Protein AF-A0A8J6DBZ1-F1 (afdb_monomer_lite)

Structure (mmCIF, N/CA/C/O backbone):
data_AF-A0A8J6DBZ1-F1
#
_entry.id   AF-A0A8J6DBZ1-F1
#
loop_
_atom_site.group_PDB
_atom_site.id
_atom_site.type_symbol
_atom_site.label_atom_id
_atom_site.label_alt_id
_atom_site.label_comp_id
_atom_site.label_asym_id
_atom_site.label_entity_id
_atom_site.label_seq_id
_atom_site.pdbx_PDB_ins_code
_atom_site.Cartn_x
_atom_site.Cartn_y
_atom_site.Cartn_z
_atom_site.occupancy
_atom_site.B_iso_or_equiv
_atom_site.auth_seq_id
_atom_site.auth_comp_id
_atom_site.auth_asym_id
_atom_site.auth_atom_id
_atom_site.pdbx_PDB_model_num
ATOM 1 N N . MET A 1 1 ? -11.481 28.673 -34.634 1.00 37.38 1 MET A N 1
ATOM 2 C CA . MET A 1 1 ? -10.712 29.584 -33.763 1.00 37.38 1 MET A CA 1
ATOM 3 C C . MET A 1 1 ? -10.151 28.733 -32.634 1.00 37.38 1 MET A C 1
ATOM 5 O O . MET A 1 1 ? -10.868 28.419 -31.696 1.00 37.38 1 MET A O 1
ATOM 9 N N . ILE A 1 2 ? -8.945 28.197 -32.827 1.00 38.22 2 ILE A N 1
ATOM 10 C CA . ILE A 1 2 ? -8.297 27.285 -31.877 1.00 38.22 2 ILE A CA 1
ATOM 11 C C . ILE A 1 2 ? -7.557 28.172 -30.878 1.00 38.22 2 ILE A C 1
ATOM 13 O O . ILE A 1 2 ? -6.656 28.910 -31.267 1.00 38.22 2 ILE A O 1
ATOM 17 N N . LEU A 1 3 ? -7.990 28.164 -29.618 1.00 40.56 3 LEU A N 1
ATOM 18 C CA . LEU A 1 3 ? -7.273 28.830 -28.535 1.00 40.56 3 LEU A CA 1
ATOM 19 C C . LEU A 1 3 ? -5.996 28.031 -28.264 1.00 40.56 3 LEU A C 1
ATOM 21 O O . LEU A 1 3 ? -6.050 26.958 -27.661 1.00 40.56 3 LEU A O 1
ATOM 25 N N . GLU A 1 4 ? -4.851 28.530 -28.730 1.00 39.47 4 GLU A N 1
ATOM 26 C CA . GLU A 1 4 ? -3.564 28.002 -28.291 1.00 39.47 4 GLU A CA 1
ATOM 27 C C . GLU A 1 4 ? -3.434 28.206 -26.779 1.00 39.47 4 GLU A C 1
ATOM 29 O O . GLU A 1 4 ? -3.499 29.328 -26.269 1.00 39.47 4 GLU A O 1
ATOM 34 N N . ARG A 1 5 ? -3.282 27.102 -26.040 1.00 44.50 5 ARG A N 1
ATOM 35 C CA . ARG A 1 5 ? -2.988 27.155 -24.607 1.00 44.50 5 ARG A CA 1
ATOM 36 C C . ARG A 1 5 ? -1.586 27.751 -24.405 1.00 44.50 5 ARG A C 1
ATOM 38 O O . ARG A 1 5 ? -0.662 27.353 -25.117 1.00 44.50 5 ARG A O 1
ATOM 45 N N . PRO A 1 6 ? -1.381 28.648 -23.423 1.00 42.53 6 PRO A N 1
ATOM 46 C CA . PRO A 1 6 ? -0.072 29.240 -23.189 1.00 42.53 6 PRO A CA 1
ATOM 47 C C . PRO A 1 6 ? 0.936 28.160 -22.785 1.00 42.53 6 PRO A C 1
ATOM 49 O O . PRO A 1 6 ? 0.680 27.365 -21.877 1.00 42.53 6 PRO A O 1
ATOM 52 N N . ARG A 1 7 ? 2.113 28.152 -23.423 1.00 48.47 7 ARG A N 1
ATOM 53 C CA . ARG A 1 7 ? 3.259 27.352 -22.973 1.00 48.47 7 ARG A CA 1
ATOM 54 C C . ARG A 1 7 ? 3.776 27.921 -21.655 1.00 48.47 7 ARG A C 1
ATOM 56 O O . ARG A 1 7 ? 4.586 28.845 -21.651 1.00 48.47 7 ARG A O 1
ATOM 63 N N . HIS A 1 8 ? 3.335 27.350 -20.539 1.00 45.09 8 HIS A N 1
ATOM 64 C CA . HIS A 1 8 ? 4.004 27.545 -19.259 1.00 45.09 8 HIS A CA 1
ATOM 65 C C . HIS A 1 8 ? 5.418 26.958 -19.354 1.00 45.09 8 HIS A C 1
ATOM 67 O O . HIS A 1 8 ? 5.606 25.745 -19.305 1.00 45.09 8 HIS A O 1
ATOM 73 N N . HIS A 1 9 ? 6.426 27.825 -19.482 1.00 44.34 9 HIS A N 1
ATOM 74 C CA . HIS A 1 9 ? 7.796 27.500 -19.088 1.00 44.34 9 HIS A CA 1
ATOM 75 C C . HIS A 1 9 ? 7.813 27.355 -17.562 1.00 44.34 9 HIS A C 1
ATOM 77 O O . HIS A 1 9 ? 8.148 28.286 -16.830 1.00 44.34 9 HIS A O 1
ATO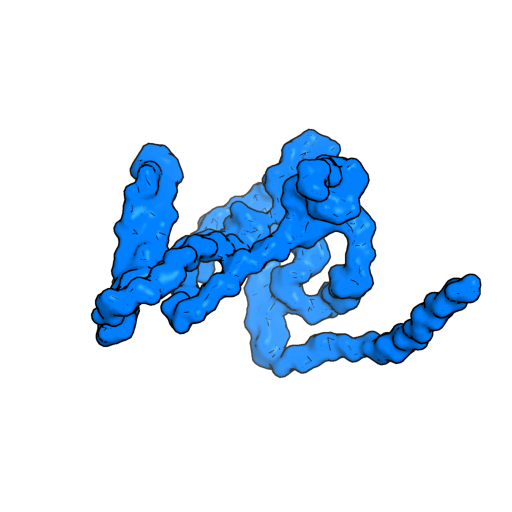M 83 N N . GLY A 1 10 ? 7.371 26.194 -17.074 1.00 47.16 10 GLY A N 1
ATOM 84 C CA . GLY A 1 10 ? 7.568 25.807 -15.687 1.00 47.16 10 GLY A CA 1
ATOM 85 C C . GLY A 1 10 ? 9.067 25.714 -15.443 1.00 47.16 10 GLY A C 1
ATOM 86 O O . GLY A 1 10 ? 9.745 24.884 -16.048 1.00 47.16 10 GLY A O 1
ATOM 87 N N . LYS A 1 11 ? 9.603 26.595 -14.594 1.00 43.06 11 LYS A N 1
ATOM 88 C CA . LYS A 1 11 ? 10.942 26.404 -14.037 1.00 43.06 11 LYS A CA 1
ATOM 89 C C . LYS A 1 11 ? 10.971 25.000 -13.435 1.00 43.06 11 LYS A C 1
ATOM 91 O O . LYS A 1 11 ? 10.046 24.624 -12.721 1.00 43.06 11 LYS A O 1
ATOM 96 N N . ASN A 1 12 ? 11.998 24.223 -13.767 1.00 47.22 12 ASN A N 1
ATOM 97 C CA . ASN A 1 12 ? 12.178 22.868 -13.256 1.00 47.22 12 ASN A CA 1
ATOM 98 C C . ASN A 1 12 ? 12.608 22.969 -11.781 1.00 47.22 12 ASN A C 1
ATOM 100 O O . ASN A 1 12 ? 13.790 22.879 -11.445 1.00 47.22 12 ASN A O 1
ATOM 104 N N . GLU A 1 13 ? 11.659 23.308 -10.911 1.00 55.81 13 GLU A N 1
ATOM 105 C CA . GLU A 1 13 ? 11.864 23.415 -9.474 1.00 55.81 13 GLU A CA 1
ATOM 106 C C . GLU A 1 13 ? 12.050 22.002 -8.926 1.00 55.81 13 GLU A C 1
ATOM 108 O O . GLU A 1 13 ? 11.108 21.229 -8.768 1.00 55.81 13 GLU A O 1
ATOM 113 N N . ARG A 1 14 ? 13.309 21.632 -8.675 1.00 57.22 14 ARG A N 1
ATOM 114 C CA . ARG A 1 14 ? 13.629 20.395 -7.960 1.00 57.22 14 ARG A CA 1
ATOM 115 C C . ARG A 1 14 ? 12.924 20.447 -6.607 1.00 57.22 14 ARG A C 1
ATOM 117 O O . ARG A 1 14 ? 13.164 21.379 -5.847 1.00 57.22 14 ARG A O 1
ATOM 124 N N . LEU A 1 15 ? 12.120 19.436 -6.283 1.00 59.53 15 LEU A N 1
ATOM 125 C CA . LEU A 1 15 ? 11.532 19.285 -4.950 1.00 59.53 15 LEU A CA 1
ATOM 126 C C . LEU A 1 15 ? 12.657 19.248 -3.902 1.00 59.53 15 LEU A C 1
ATOM 128 O O . LEU A 1 15 ? 13.404 18.271 -3.795 1.00 59.53 15 LEU A O 1
ATOM 132 N N . THR A 1 16 ? 12.834 20.336 -3.153 1.00 67.38 16 THR A N 1
ATOM 133 C CA . THR A 1 16 ? 13.898 20.457 -2.156 1.00 67.38 16 THR A CA 1
ATOM 134 C C . THR A 1 16 ? 13.374 20.098 -0.771 1.00 67.38 16 THR A C 1
ATOM 136 O O . THR A 1 16 ? 12.988 20.947 0.022 1.00 67.38 16 THR A O 1
ATOM 139 N N . PHE A 1 17 ? 13.415 18.811 -0.430 1.00 74.12 17 PHE A N 1
ATOM 140 C CA . PHE A 1 17 ? 13.129 18.387 0.943 1.00 74.12 17 PHE A CA 1
ATOM 141 C C . PHE A 1 17 ? 14.260 18.775 1.899 1.00 74.12 17 PHE A C 1
ATOM 143 O O . PHE A 1 17 ? 15.431 18.808 1.499 1.00 74.12 17 PHE A O 1
ATOM 150 N N . HIS A 1 18 ? 13.910 19.003 3.168 1.00 86.62 18 HIS A N 1
ATOM 151 C CA . HIS A 1 18 ? 14.873 19.136 4.261 1.00 86.62 18 HIS A CA 1
ATOM 152 C C . HIS A 1 18 ? 15.807 17.912 4.294 1.00 86.62 18 HIS A C 1
ATOM 154 O O . HIS A 1 18 ? 15.371 16.787 4.045 1.00 86.62 18 HIS A O 1
ATOM 160 N N . TRP A 1 19 ? 17.095 18.104 4.590 1.00 84.69 19 TRP A N 1
ATOM 161 C CA . TRP A 1 19 ? 18.111 17.047 4.464 1.00 84.69 19 TRP A CA 1
ATOM 162 C C . TRP A 1 19 ? 17.783 15.793 5.289 1.00 84.69 19 TRP A C 1
ATOM 164 O O . TRP A 1 19 ? 18.017 14.681 4.825 1.00 84.69 19 TRP A O 1
ATOM 174 N N . ALA A 1 20 ? 17.175 15.962 6.467 1.00 88.19 20 ALA A N 1
ATOM 175 C CA . ALA A 1 20 ? 16.762 14.842 7.310 1.00 88.19 20 ALA A CA 1
ATOM 176 C C . ALA A 1 20 ? 15.682 13.988 6.625 1.00 88.19 20 ALA A C 1
ATOM 178 O O . ALA A 1 20 ? 15.752 12.764 6.651 1.00 88.19 20 ALA A O 1
ATOM 179 N N . VAL A 1 21 ? 14.732 14.628 5.933 1.00 84.94 21 VAL A N 1
ATOM 180 C CA . VAL A 1 21 ? 13.716 13.927 5.135 1.00 84.94 21 VAL A CA 1
ATOM 181 C C . VAL A 1 21 ? 14.388 13.169 3.995 1.00 84.94 21 VAL A C 1
ATOM 183 O O . VAL A 1 21 ? 14.076 12.006 3.783 1.00 84.94 21 VAL A O 1
ATOM 186 N N . ARG A 1 22 ? 15.367 13.771 3.307 1.00 84.19 22 ARG A N 1
ATOM 187 C CA . ARG A 1 22 ? 16.116 13.079 2.241 1.00 84.19 22 ARG A CA 1
ATOM 188 C C . ARG A 1 22 ? 16.862 11.855 2.758 1.00 84.19 22 ARG A C 1
ATOM 190 O O . ARG A 1 22 ? 16.877 10.837 2.079 1.00 84.19 22 ARG A O 1
ATOM 197 N N . LEU A 1 23 ? 17.466 11.950 3.941 1.00 86.88 23 LEU A N 1
ATOM 198 C CA . LEU A 1 23 ? 18.167 10.830 4.559 1.00 86.88 23 LEU A CA 1
ATOM 199 C C . LEU A 1 23 ? 17.197 9.687 4.885 1.00 86.88 23 LEU A C 1
ATOM 201 O O . LEU A 1 23 ? 17.462 8.547 4.514 1.00 86.88 23 LEU A O 1
ATOM 205 N N . VAL A 1 24 ? 16.059 9.998 5.515 1.00 87.31 24 VAL A N 1
ATOM 206 C CA . VAL A 1 24 ? 15.018 9.008 5.841 1.00 87.31 24 VAL A CA 1
ATOM 207 C C . VAL A 1 24 ? 14.466 8.360 4.574 1.00 87.31 24 VAL A C 1
ATOM 209 O O . VAL A 1 24 ? 14.419 7.137 4.484 1.00 87.31 24 VAL A O 1
ATOM 212 N N . VAL A 1 25 ? 14.097 9.163 3.576 1.00 85.12 25 VAL A N 1
ATOM 213 C CA . VAL A 1 25 ? 13.571 8.673 2.297 1.00 85.12 25 VAL A CA 1
ATOM 214 C C . VAL A 1 25 ? 14.609 7.802 1.589 1.00 85.12 25 VAL A C 1
ATOM 216 O O . VAL A 1 25 ? 14.266 6.707 1.173 1.00 85.12 25 VAL A O 1
ATOM 219 N N . SER A 1 26 ? 15.877 8.220 1.527 1.00 84.94 26 SER A N 1
ATOM 220 C CA . SER A 1 26 ? 16.964 7.427 0.933 1.00 84.94 26 SER A CA 1
ATOM 221 C C . SER A 1 26 ? 17.139 6.075 1.629 1.00 84.94 26 SER A C 1
ATOM 223 O O . SER A 1 26 ? 17.252 5.044 0.968 1.00 84.94 26 SER A O 1
ATOM 225 N N . MET A 1 27 ? 17.093 6.056 2.965 1.00 87.75 27 MET A N 1
ATOM 226 C CA . MET A 1 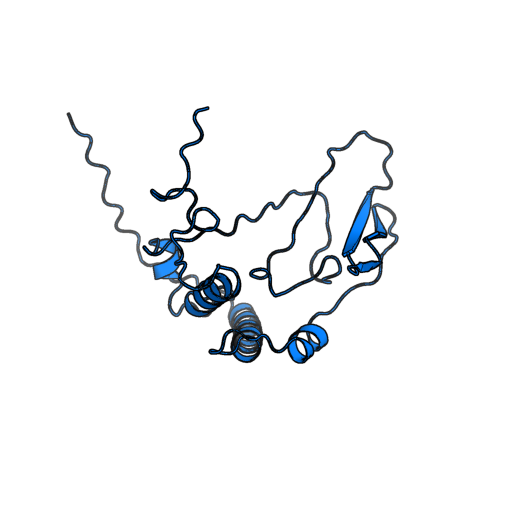27 ? 17.174 4.818 3.740 1.00 87.75 27 MET A CA 1
ATOM 227 C C . MET A 1 27 ? 15.996 3.885 3.437 1.00 87.75 27 MET A C 1
ATOM 229 O O . MET A 1 27 ? 16.201 2.693 3.217 1.00 87.75 27 MET A O 1
ATOM 233 N N . VAL A 1 28 ? 14.771 4.414 3.387 1.00 86.56 28 VAL A N 1
ATOM 234 C CA . VAL A 1 28 ? 13.575 3.606 3.105 1.00 86.56 28 VAL A CA 1
ATOM 235 C C . VAL A 1 28 ? 13.572 3.127 1.644 1.00 86.56 28 VAL A C 1
ATOM 237 O O . VAL A 1 28 ? 13.253 1.969 1.389 1.00 86.56 28 VAL A O 1
ATOM 240 N N . SER A 1 29 ? 13.998 3.959 0.688 1.00 85.69 29 SER A N 1
ATOM 241 C CA . SER A 1 29 ? 14.162 3.556 -0.715 1.00 85.69 29 SER A CA 1
ATOM 242 C C . SER A 1 29 ? 15.173 2.423 -0.848 1.00 85.69 29 SER A C 1
ATOM 244 O O . SER A 1 29 ? 14.870 1.408 -1.465 1.00 85.69 29 SER A O 1
ATOM 246 N N . ALA A 1 30 ? 16.333 2.531 -0.192 1.00 86.38 30 ALA A N 1
ATOM 247 C CA . ALA A 1 30 ? 17.332 1.469 -0.194 1.00 86.38 30 ALA A CA 1
ATOM 248 C C . ALA A 1 30 ? 16.773 0.159 0.385 1.00 86.38 30 ALA A C 1
ATOM 250 O O . ALA A 1 30 ? 17.052 -0.914 -0.147 1.00 86.38 30 ALA A O 1
ATOM 251 N N . VAL A 1 31 ? 15.957 0.224 1.442 1.00 88.50 31 VAL A N 1
ATOM 252 C CA . VAL A 1 31 ? 15.259 -0.954 1.977 1.00 88.50 31 VAL A CA 1
ATOM 253 C C . VAL A 1 31 ? 14.356 -1.589 0.919 1.00 88.50 31 VAL A C 1
ATOM 255 O O . VAL A 1 31 ? 14.439 -2.802 0.716 1.00 88.50 31 VAL A O 1
ATOM 258 N N . PHE A 1 32 ? 13.515 -0.804 0.239 1.00 87.38 32 PHE A N 1
ATOM 259 C CA . PHE A 1 32 ? 12.609 -1.335 -0.780 1.00 87.38 32 PHE A CA 1
ATOM 260 C C . PHE A 1 32 ? 13.351 -1.888 -1.994 1.00 87.38 32 PHE A C 1
ATOM 262 O O . PHE A 1 32 ? 13.042 -2.998 -2.419 1.00 87.38 32 PHE A O 1
ATOM 269 N N . ASP A 1 33 ? 14.378 -1.199 -2.483 1.00 84.31 33 ASP A N 1
ATOM 270 C CA . ASP A 1 33 ? 15.191 -1.656 -3.612 1.00 84.31 33 ASP A CA 1
ATOM 271 C C . ASP A 1 33 ? 15.932 -2.966 -3.289 1.00 84.31 33 ASP A C 1
ATOM 273 O O . ASP A 1 33 ? 16.050 -3.845 -4.137 1.00 84.31 33 ASP A O 1
ATOM 277 N N . ASN A 1 34 ? 16.390 -3.154 -2.046 1.00 86.88 34 ASN A N 1
ATOM 278 C CA . ASN A 1 34 ? 17.011 -4.416 -1.619 1.00 86.88 34 ASN A CA 1
ATOM 279 C C . ASN A 1 34 ? 15.985 -5.527 -1.345 1.00 86.88 34 ASN A C 1
ATOM 281 O O . ASN A 1 34 ? 16.305 -6.719 -1.433 1.00 86.88 34 ASN A O 1
ATOM 285 N N . ALA A 1 35 ? 14.753 -5.165 -0.987 1.00 91.06 35 ALA A N 1
ATOM 286 C CA . ALA A 1 35 ? 13.674 -6.123 -0.807 1.00 91.06 35 ALA A CA 1
ATOM 287 C C . ALA A 1 35 ? 13.106 -6.615 -2.146 1.00 91.06 35 ALA A C 1
ATOM 289 O O . ALA A 1 35 ? 12.807 -7.806 -2.256 1.00 91.06 35 ALA A O 1
ATOM 290 N N . CYS A 1 36 ? 12.981 -5.735 -3.142 1.00 91.12 36 CYS A N 1
ATOM 291 C CA . CYS A 1 36 ? 12.515 -6.024 -4.497 1.00 91.12 36 CYS A CA 1
ATOM 292 C C . CYS A 1 36 ? 13.651 -6.530 -5.381 1.00 91.12 36 CYS A C 1
ATOM 294 O O . CYS A 1 36 ? 14.509 -5.776 -5.827 1.00 91.12 36 CYS A O 1
ATOM 296 N N . ARG A 1 37 ? 13.657 -7.823 -5.694 1.00 89.31 37 ARG A N 1
ATOM 297 C CA . ARG A 1 37 ? 14.701 -8.408 -6.540 1.00 89.31 37 ARG A CA 1
ATOM 298 C C . ARG A 1 37 ? 14.321 -8.318 -8.010 1.00 89.31 37 ARG A C 1
ATOM 300 O O . ARG A 1 37 ? 13.164 -8.515 -8.366 1.00 89.31 37 ARG A O 1
ATOM 307 N N . LEU A 1 38 ? 15.312 -8.151 -8.885 1.00 86.94 38 LEU A N 1
ATOM 308 C CA . LEU A 1 38 ? 15.111 -8.084 -10.343 1.00 86.94 38 LEU A CA 1
ATOM 309 C C . LEU A 1 38 ? 14.378 -9.302 -10.934 1.00 86.94 38 LEU A C 1
ATOM 311 O O . LEU A 1 38 ? 13.742 -9.188 -11.972 1.00 86.94 38 LEU A O 1
ATOM 315 N N . ASN A 1 39 ? 14.422 -10.454 -10.263 1.00 88.06 39 ASN A N 1
ATOM 316 C CA . ASN A 1 39 ? 13.691 -11.658 -10.666 1.00 88.06 39 ASN A CA 1
ATOM 317 C C . ASN A 1 39 ? 12.200 -11.663 -10.257 1.00 88.06 39 ASN A C 1
ATOM 319 O O . ASN A 1 39 ? 11.570 -12.716 -10.293 1.00 88.06 39 ASN A O 1
ATOM 323 N N . GLY A 1 40 ? 11.657 -10.531 -9.798 1.00 86.06 40 GLY A N 1
ATOM 324 C CA . GLY A 1 40 ? 10.254 -10.379 -9.397 1.00 86.06 40 GLY A CA 1
ATOM 325 C C . GLY A 1 40 ? 9.919 -10.899 -7.994 1.00 86.06 40 GLY A C 1
ATOM 326 O O . GLY A 1 40 ? 8.763 -10.858 -7.584 1.00 86.06 40 GLY A O 1
ATOM 327 N N . THR A 1 41 ? 10.901 -11.374 -7.220 1.00 90.62 41 THR A N 1
ATOM 328 C CA . THR A 1 41 ? 10.663 -11.856 -5.846 1.00 90.62 41 THR A CA 1
ATOM 329 C C . THR A 1 41 ? 10.866 -10.759 -4.795 1.00 90.62 41 THR A C 1
ATOM 331 O O . THR A 1 41 ? 11.717 -9.884 -4.954 1.00 90.62 41 THR A O 1
ATOM 334 N N . VAL A 1 42 ? 10.114 -10.831 -3.687 1.00 92.38 42 VAL A N 1
ATOM 335 C CA . VAL A 1 42 ? 10.234 -9.911 -2.537 1.00 92.38 42 VAL A CA 1
ATOM 336 C C . VAL A 1 42 ? 10.876 -10.620 -1.351 1.00 92.38 42 VAL A C 1
ATOM 338 O O . VAL A 1 42 ? 10.417 -11.687 -0.935 1.00 92.38 42 VAL A O 1
ATOM 341 N N . ASN A 1 43 ? 11.879 -10.003 -0.728 1.00 93.50 43 ASN A N 1
ATOM 342 C CA . ASN A 1 43 ? 12.420 -10.454 0.551 1.00 93.50 43 ASN A CA 1
ATOM 343 C C . ASN A 1 43 ? 11.451 -10.134 1.706 1.00 93.50 43 ASN A C 1
ATOM 345 O O . ASN A 1 43 ? 11.624 -9.171 2.452 1.00 93.50 43 ASN A O 1
ATOM 349 N N . ARG A 1 44 ? 10.423 -10.974 1.866 1.00 90.69 44 ARG A N 1
ATOM 350 C CA . ARG A 1 44 ? 9.365 -10.800 2.875 1.00 90.69 44 ARG A CA 1
ATOM 351 C C . ARG A 1 44 ? 9.888 -10.766 4.310 1.00 90.69 44 ARG A C 1
ATOM 353 O O . ARG A 1 44 ? 9.297 -10.084 5.135 1.00 90.69 44 ARG A O 1
ATOM 360 N N . ARG A 1 45 ? 10.998 -11.450 4.608 1.00 91.25 45 ARG A N 1
ATOM 361 C CA . ARG A 1 45 ? 11.602 -11.450 5.952 1.00 91.25 45 ARG A CA 1
ATOM 362 C C . ARG A 1 45 ? 12.187 -10.089 6.312 1.00 91.25 45 ARG A C 1
ATOM 364 O O . ARG A 1 45 ? 11.959 -9.615 7.417 1.00 91.25 45 ARG A O 1
ATOM 371 N N . LEU A 1 46 ? 12.900 -9.462 5.374 1.00 90.38 46 LEU A N 1
ATOM 372 C CA . LEU A 1 46 ? 13.435 -8.111 5.560 1.00 90.38 46 LEU A CA 1
ATOM 373 C C . LEU A 1 46 ? 12.303 -7.101 5.771 1.00 90.38 46 LEU A C 1
ATOM 375 O O . LEU A 1 46 ? 12.357 -6.308 6.703 1.00 90.38 46 LEU A O 1
ATOM 379 N N . ILE A 1 47 ? 11.262 -7.171 4.938 1.00 89.38 47 ILE A N 1
ATOM 380 C CA . ILE A 1 47 ? 10.101 -6.284 5.058 1.00 89.38 47 ILE A CA 1
ATOM 381 C C . ILE A 1 47 ? 9.378 -6.495 6.381 1.00 89.38 47 ILE A C 1
ATOM 383 O O . ILE A 1 47 ? 9.131 -5.527 7.080 1.00 89.38 47 ILE A O 1
ATOM 387 N N . HIS A 1 48 ? 9.096 -7.740 6.762 1.00 86.25 48 HIS A N 1
ATOM 388 C CA . HIS A 1 48 ? 8.441 -8.041 8.033 1.00 86.25 48 HIS A CA 1
ATOM 389 C C . HIS A 1 48 ? 9.264 -7.570 9.240 1.00 86.25 48 HIS A C 1
ATOM 391 O O . HIS A 1 48 ? 8.702 -7.149 10.240 1.00 86.25 48 HIS A O 1
ATOM 397 N N . PHE A 1 49 ? 10.596 -7.637 9.170 1.00 87.88 49 PHE A N 1
ATOM 398 C CA . PHE A 1 49 ? 11.461 -7.129 10.236 1.00 87.88 49 PHE A CA 1
ATOM 399 C C . PHE A 1 49 ? 11.364 -5.602 10.403 1.00 87.88 49 PHE A C 1
ATOM 401 O O . PHE A 1 49 ? 11.492 -5.101 11.516 1.00 87.88 49 PHE A O 1
ATOM 408 N N . LEU A 1 50 ? 11.139 -4.869 9.309 1.00 86.56 50 LEU A N 1
ATOM 409 C CA . LEU A 1 50 ? 11.063 -3.404 9.298 1.00 86.56 50 LEU A CA 1
ATOM 410 C C . LEU A 1 50 ? 9.625 -2.868 9.385 1.00 86.56 50 LEU A C 1
ATOM 412 O O . LEU A 1 50 ? 9.428 -1.686 9.667 1.00 86.56 50 LEU A O 1
ATOM 416 N N . ASP A 1 51 ? 8.628 -3.722 9.157 1.00 83.00 51 ASP A N 1
ATOM 417 C CA . ASP A 1 51 ? 7.212 -3.406 9.307 1.00 83.00 51 ASP A CA 1
ATOM 418 C C . ASP A 1 51 ? 6.850 -3.366 10.794 1.00 83.00 51 ASP A C 1
ATOM 420 O O . ASP A 1 51 ? 6.476 -4.366 11.408 1.00 83.00 51 ASP A O 1
ATOM 424 N N . TYR A 1 52 ? 7.000 -2.188 11.397 1.00 84.38 52 TYR A N 1
ATOM 425 C CA . TYR A 1 52 ? 6.546 -1.965 12.760 1.00 84.38 52 TYR A CA 1
ATOM 426 C C . TYR A 1 52 ? 5.014 -1.894 12.778 1.00 84.38 52 TYR A C 1
ATOM 428 O O . TYR A 1 52 ? 4.415 -0.900 12.353 1.00 84.38 52 TYR A O 1
ATOM 436 N N . GLN A 1 53 ? 4.387 -2.964 13.264 1.00 87.75 53 GLN A N 1
ATOM 437 C CA . GLN A 1 53 ? 2.941 -3.064 13.434 1.00 87.75 53 GLN A CA 1
ATOM 438 C C . GLN A 1 53 ? 2.537 -2.716 14.867 1.00 87.75 53 GLN A C 1
ATOM 440 O O . GLN A 1 53 ? 3.188 -3.130 15.827 1.00 87.75 53 GLN A O 1
ATOM 445 N N . THR A 1 54 ? 1.443 -1.974 15.029 1.00 89.31 54 THR A N 1
ATOM 446 C CA . THR A 1 54 ? 0.869 -1.688 16.350 1.00 89.31 54 THR A CA 1
ATOM 447 C C . THR A 1 54 ? -0.205 -2.705 16.717 1.00 89.31 54 THR A C 1
ATOM 449 O O . THR A 1 54 ? -0.950 -3.159 15.841 1.00 89.31 54 THR A O 1
ATOM 452 N N . PRO A 1 55 ? -0.357 -3.048 18.007 1.00 91.12 55 PRO A N 1
ATOM 453 C CA . PRO A 1 55 ? -1.559 -3.728 18.470 1.00 91.12 55 PRO A CA 1
ATOM 454 C C . PRO A 1 55 ? -2.781 -2.797 18.353 1.00 91.12 55 PRO A C 1
ATOM 456 O O . PRO A 1 55 ? -2.619 -1.577 18.222 1.00 91.12 55 PRO A O 1
ATOM 459 N N . PRO A 1 56 ? -4.008 -3.338 18.423 1.00 89.62 56 PRO A N 1
ATOM 460 C CA . PRO A 1 56 ? -5.202 -2.520 18.576 1.00 89.62 56 PRO A CA 1
ATOM 461 C C . PRO A 1 56 ? -5.109 -1.624 19.821 1.00 89.62 56 PRO A C 1
ATOM 463 O O . PRO A 1 56 ? -4.541 -2.013 20.842 1.00 89.62 56 PRO A O 1
ATOM 466 N N . ILE A 1 57 ? -5.653 -0.414 19.730 1.00 88.44 57 ILE A N 1
ATOM 467 C CA . ILE A 1 57 ? -5.555 0.625 20.758 1.00 88.44 57 ILE A CA 1
ATOM 468 C C . ILE A 1 57 ? -6.944 1.027 21.238 1.00 88.44 57 ILE A C 1
ATOM 470 O O . ILE A 1 57 ? -7.887 1.084 20.457 1.00 88.44 57 ILE A O 1
ATOM 474 N N . SER A 1 58 ? -7.067 1.371 22.516 1.00 89.31 58 SER A N 1
ATOM 475 C CA . SER A 1 58 ? -8.280 1.985 23.054 1.00 89.31 58 SER A CA 1
ATOM 476 C C . SER A 1 58 ? -7.923 3.336 23.647 1.00 89.31 58 SER A C 1
ATOM 478 O O . SER A 1 58 ? -7.196 3.415 24.635 1.00 89.31 58 SER A O 1
ATOM 480 N N . THR A 1 59 ? -8.415 4.402 23.024 1.00 87.44 59 THR A N 1
ATOM 481 C CA . THR A 1 59 ? -8.257 5.785 23.493 1.00 87.44 59 THR A CA 1
ATOM 482 C C . THR A 1 59 ? -9.611 6.347 23.931 1.00 87.44 59 THR A C 1
ATOM 484 O O . THR A 1 59 ? -10.628 5.664 23.843 1.00 87.44 59 THR A O 1
ATOM 487 N N . THR A 1 60 ? -9.653 7.593 24.406 1.00 85.50 60 THR A N 1
ATOM 488 C CA . THR A 1 60 ? -10.918 8.249 24.779 1.00 85.50 60 THR A CA 1
ATOM 489 C C . THR A 1 60 ? -11.818 8.537 23.576 1.00 85.50 60 THR A C 1
ATOM 491 O O . THR A 1 60 ? -13.037 8.587 23.731 1.00 85.50 60 THR A O 1
ATOM 494 N N . SER A 1 61 ? -11.247 8.717 22.381 1.00 87.44 61 SER A N 1
ATOM 495 C CA . SER A 1 61 ? -11.974 9.118 21.172 1.00 87.44 61 SER A CA 1
ATOM 496 C C . SER A 1 61 ? -12.185 7.990 20.166 1.00 87.44 61 SER A C 1
ATOM 498 O O . SER A 1 61 ? -13.188 8.009 19.456 1.00 87.44 61 SER A O 1
ATOM 500 N N . VAL A 1 62 ? -11.249 7.043 20.078 1.00 87.69 62 VAL A N 1
ATOM 501 C CA . VAL A 1 62 ? -11.266 5.941 19.108 1.00 87.69 62 VAL A CA 1
ATOM 502 C C . VAL A 1 62 ? -10.769 4.654 19.760 1.00 87.69 62 VAL A C 1
ATOM 504 O O . VAL A 1 62 ? -9.722 4.635 20.417 1.00 87.69 62 VAL A O 1
ATOM 507 N N . THR A 1 63 ? -11.483 3.564 19.507 1.00 90.19 63 THR A N 1
ATOM 508 C CA . THR A 1 63 ? -11.055 2.194 19.799 1.00 90.19 63 THR A CA 1
ATOM 509 C C . THR A 1 63 ? -10.799 1.466 18.488 1.00 90.19 63 THR A C 1
ATOM 511 O O . THR A 1 63 ? -11.627 1.525 17.582 1.00 90.19 63 THR A O 1
ATOM 514 N N . SER A 1 64 ? -9.674 0.766 18.371 1.00 91.00 64 SER A N 1
ATOM 515 C CA . SER A 1 64 ? -9.406 -0.131 17.254 1.00 91.00 64 SER A CA 1
ATOM 516 C C . SER A 1 64 ? -9.469 -1.594 17.672 1.00 91.00 64 SER A C 1
ATOM 518 O O . SER A 1 64 ? -9.169 -1.946 18.812 1.00 91.00 64 SER A O 1
ATOM 520 N N . THR A 1 65 ? -9.897 -2.449 16.746 1.00 92.38 65 THR A N 1
ATOM 521 C CA . THR A 1 65 ? -10.031 -3.899 16.936 1.00 92.38 65 THR A CA 1
ATOM 522 C C . THR A 1 65 ? -9.696 -4.633 15.643 1.00 92.38 65 THR A C 1
ATOM 524 O O . THR A 1 65 ? -10.018 -4.151 14.557 1.00 92.38 65 THR A O 1
ATOM 527 N N . ASP A 1 66 ? -9.060 -5.799 15.753 1.00 93.81 66 ASP A N 1
ATOM 528 C CA . ASP A 1 66 ? -8.753 -6.650 14.601 1.00 93.81 66 ASP A CA 1
ATOM 529 C C . ASP A 1 66 ? -9.853 -7.703 14.430 1.00 93.81 66 ASP A C 1
ATOM 531 O O . ASP A 1 66 ? -10.170 -8.448 15.357 1.00 93.81 66 ASP A O 1
ATOM 535 N N . ILE A 1 67 ? -10.451 -7.752 13.240 1.00 93.75 67 ILE A N 1
ATOM 536 C CA . ILE A 1 67 ? -11.570 -8.637 12.907 1.00 93.75 67 ILE A CA 1
ATOM 537 C C . ILE A 1 67 ? -11.143 -9.556 11.765 1.00 93.75 67 ILE A C 1
ATOM 539 O O . ILE A 1 67 ? -10.769 -9.094 10.685 1.00 93.75 67 ILE A O 1
ATOM 543 N N . SER A 1 68 ? -11.223 -10.871 11.984 1.00 95.69 68 SER A N 1
ATOM 544 C CA . SER A 1 68 ? -10.976 -11.854 10.926 1.00 95.69 68 SER A CA 1
ATOM 545 C C . SER A 1 68 ? -12.171 -11.925 9.978 1.00 95.69 68 SER A C 1
ATOM 547 O O . SER A 1 68 ? -13.292 -12.197 10.401 1.00 95.69 68 SER A O 1
ATOM 549 N N . ILE A 1 69 ? -11.920 -11.699 8.689 1.00 94.69 69 ILE A N 1
ATOM 550 C CA . ILE A 1 69 ? -12.915 -11.845 7.620 1.00 94.69 69 ILE A CA 1
ATOM 551 C C . ILE A 1 69 ? -12.872 -13.266 7.058 1.00 94.69 69 ILE A C 1
ATOM 553 O O . ILE A 1 69 ? -13.904 -13.854 6.748 1.00 94.69 69 ILE A O 1
ATOM 557 N N . ASN A 1 70 ? -11.669 -13.832 6.925 1.00 94.69 70 ASN A N 1
ATOM 558 C CA . ASN A 1 70 ? -11.484 -15.209 6.491 1.00 94.69 70 ASN A CA 1
ATOM 559 C C . ASN A 1 70 ? -10.212 -15.816 7.099 1.00 94.69 70 ASN A C 1
ATOM 561 O O . ASN A 1 70 ? -9.101 -15.591 6.610 1.00 94.69 70 ASN A O 1
ATOM 565 N N . ALA A 1 71 ? -10.390 -16.656 8.119 1.00 93.31 71 ALA A N 1
ATOM 566 C CA . ALA A 1 71 ? -9.29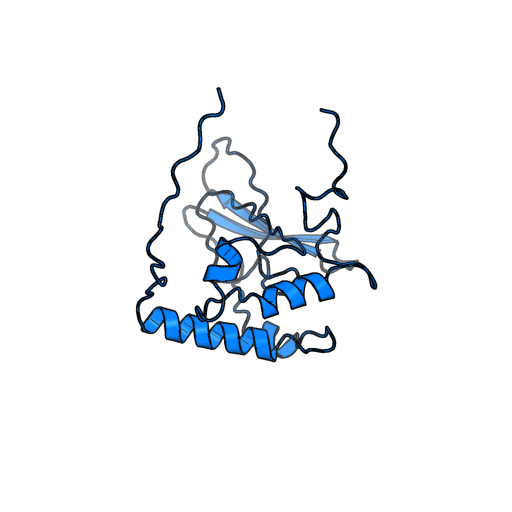5 -17.321 8.820 1.00 93.31 71 ALA A CA 1
ATOM 567 C C . ALA A 1 71 ? -8.469 -18.259 7.919 1.00 93.31 71 ALA A C 1
ATOM 569 O O . ALA A 1 71 ? -7.252 -18.324 8.061 1.00 93.31 71 ALA A O 1
ATOM 570 N N . THR A 1 72 ? -9.090 -18.933 6.939 1.00 96.75 72 THR A N 1
ATOM 571 C CA . THR A 1 72 ? -8.383 -19.874 6.039 1.00 96.75 72 THR A CA 1
ATOM 572 C C . THR A 1 72 ? -7.361 -19.185 5.137 1.00 96.75 72 THR A C 1
ATOM 574 O O . THR A 1 72 ? -6.389 -19.804 4.711 1.00 96.75 72 THR A O 1
ATOM 577 N N . ARG A 1 73 ? -7.569 -17.894 4.857 1.00 91.75 73 ARG A N 1
ATOM 578 C CA . ARG A 1 73 ? -6.676 -17.060 4.041 1.00 91.75 73 ARG A CA 1
ATOM 579 C C . ARG A 1 73 ? -5.880 -16.059 4.873 1.00 91.75 73 ARG A C 1
ATOM 581 O O . ARG A 1 73 ? -5.214 -15.208 4.295 1.00 91.75 73 ARG A O 1
ATOM 588 N N . ASN A 1 74 ? -5.972 -16.142 6.202 1.00 92.19 74 ASN A N 1
ATOM 589 C CA . ASN A 1 74 ? -5.439 -15.144 7.124 1.00 92.19 74 ASN A CA 1
ATOM 590 C C . ASN A 1 74 ? -5.829 -13.702 6.722 1.00 92.19 74 ASN A C 1
ATOM 592 O O . ASN A 1 74 ? -5.009 -12.788 6.755 1.00 92.19 74 ASN A O 1
ATOM 596 N N . LEU A 1 75 ? -7.079 -13.516 6.279 1.00 91.56 75 LEU A N 1
ATOM 597 C CA . LEU A 1 75 ? -7.614 -12.222 5.862 1.00 91.56 75 LEU A CA 1
ATOM 598 C C . LEU A 1 75 ? -8.339 -11.573 7.037 1.00 91.56 75 LEU A C 1
ATOM 600 O O . LEU A 1 75 ? -9.296 -12.134 7.581 1.00 91.56 75 LEU A O 1
ATOM 604 N N . TRP A 1 76 ? -7.908 -10.374 7.396 1.00 93.69 76 TRP A N 1
ATOM 605 C CA . TRP A 1 76 ? -8.437 -9.610 8.516 1.00 93.69 76 TRP A CA 1
ATOM 606 C C . TRP A 1 76 ? -8.428 -8.116 8.196 1.00 93.69 76 TRP A C 1
ATOM 608 O O . TRP A 1 76 ? -7.749 -7.665 7.272 1.00 93.69 76 TRP A O 1
ATOM 618 N N . ILE A 1 77 ? -9.212 -7.361 8.957 1.00 92.94 77 ILE A N 1
ATOM 619 C CA . ILE A 1 77 ? -9.283 -5.901 8.897 1.00 92.94 77 ILE A CA 1
ATOM 620 C C . ILE A 1 77 ? -9.052 -5.323 10.289 1.00 92.94 77 ILE A C 1
ATOM 622 O O . ILE A 1 77 ? -9.380 -5.966 11.286 1.00 92.94 77 ILE A O 1
ATOM 626 N N . ARG A 1 78 ? -8.551 -4.088 10.353 1.00 92.19 78 ARG A N 1
ATOM 627 C CA . ARG A 1 78 ? -8.571 -3.290 11.578 1.00 92.19 78 ARG A CA 1
ATOM 628 C C . ARG A 1 78 ? -9.734 -2.308 11.523 1.00 92.19 78 ARG A C 1
ATOM 630 O O . ARG A 1 78 ? -9.738 -1.396 10.699 1.00 92.19 78 ARG A O 1
ATOM 637 N N . LEU A 1 79 ? -10.720 -2.506 12.389 1.00 90.56 79 LEU A N 1
ATOM 638 C CA . LEU A 1 79 ? -11.856 -1.607 12.553 1.00 90.56 79 LEU A CA 1
ATOM 639 C C . LEU A 1 79 ? -11.494 -0.525 13.566 1.00 90.56 79 LEU A C 1
ATOM 641 O O . LEU A 1 79 ? -11.076 -0.851 14.673 1.00 90.56 79 LEU A O 1
ATOM 645 N N . TYR A 1 80 ? -11.691 0.739 13.203 1.00 89.19 80 TYR A N 1
ATOM 646 C CA . TYR A 1 80 ? -11.582 1.878 14.110 1.00 89.19 80 TYR A CA 1
ATOM 647 C C . TYR A 1 80 ? -12.983 2.427 14.369 1.00 89.19 80 TYR A C 1
ATOM 649 O O . TYR A 1 80 ? -13.649 2.899 13.448 1.00 89.19 80 TYR A O 1
ATOM 657 N N . SER A 1 81 ? -13.412 2.363 15.622 1.00 88.12 81 SER A N 1
ATOM 658 C CA . SER A 1 81 ? -14.727 2.797 16.075 1.00 88.12 81 SER A CA 1
ATOM 659 C C . SER A 1 81 ? -14.573 4.061 16.919 1.00 88.12 81 SER A C 1
ATOM 661 O O . SER A 1 81 ? -13.868 4.025 17.932 1.00 88.12 81 SER A O 1
ATOM 663 N N . PRO A 1 82 ? -15.190 5.189 16.530 1.00 89.81 82 PRO A N 1
ATOM 664 C CA . PRO A 1 82 ? -15.201 6.379 17.365 1.00 89.81 82 PRO A CA 1
ATOM 665 C C . PRO A 1 82 ? -16.083 6.155 18.600 1.00 89.81 82 PRO A C 1
ATOM 667 O O . PRO A 1 82 ? -17.089 5.455 18.534 1.00 89.81 82 PRO A O 1
ATOM 670 N N . SER A 1 83 ? -15.756 6.809 19.712 1.00 86.88 83 SER A N 1
ATOM 671 C CA . SER A 1 83 ? -16.543 6.761 20.956 1.00 86.88 83 SER A CA 1
ATOM 672 C C . SER A 1 83 ? -17.884 7.514 20.869 1.00 86.88 83 SER A C 1
ATOM 674 O O . SER A 1 83 ? -18.642 7.542 21.835 1.00 86.88 83 SER A O 1
ATOM 676 N N . ASN A 1 84 ? -18.159 8.191 19.750 1.00 83.19 84 ASN A N 1
ATOM 677 C CA . ASN A 1 84 ? -19.354 9.006 19.536 1.00 83.19 84 ASN A CA 1
ATOM 678 C C . ASN A 1 84 ? -20.473 8.180 18.873 1.00 83.19 84 ASN A C 1
ATOM 680 O O . ASN A 1 84 ? -20.223 7.473 17.903 1.00 83.19 84 ASN A O 1
ATOM 684 N N . ASN A 1 85 ? -21.715 8.343 19.339 1.00 81.50 85 ASN A N 1
ATOM 685 C CA . ASN A 1 85 ? -22.907 7.639 18.844 1.00 81.50 85 ASN A CA 1
ATOM 686 C C . ASN A 1 85 ? -23.604 8.335 17.657 1.00 81.50 85 ASN A C 1
ATOM 688 O O . ASN A 1 85 ? -24.746 8.014 17.329 1.00 81.50 85 ASN A O 1
ATOM 692 N N . GLN A 1 86 ? -22.964 9.324 17.034 1.00 87.62 86 GLN A N 1
ATOM 693 C CA . GLN A 1 86 ? -23.485 9.964 15.825 1.00 87.62 86 GLN A CA 1
ATOM 694 C C . GLN A 1 86 ? -23.374 9.038 14.607 1.00 87.62 86 GLN A C 1
ATOM 696 O O . GLN A 1 86 ? -22.450 8.235 14.494 1.00 87.62 86 GLN A O 1
ATOM 701 N N . LEU A 1 87 ? -24.300 9.195 13.659 1.00 85.19 87 LEU A N 1
ATOM 702 C CA . LEU A 1 87 ? -24.205 8.544 12.356 1.00 85.19 87 LEU A CA 1
ATOM 703 C C . LEU A 1 87 ? -23.059 9.180 11.562 1.00 85.19 87 LEU A C 1
ATOM 705 O O . LEU A 1 87 ? -23.120 10.356 11.206 1.00 85.19 87 LEU A O 1
ATOM 709 N N . LEU A 1 88 ? -22.019 8.395 11.292 1.00 85.06 88 LEU A N 1
ATOM 710 C CA . LEU A 1 88 ? -20.842 8.802 10.530 1.00 85.06 88 LEU A CA 1
ATOM 711 C C . LEU A 1 88 ? -20.716 7.939 9.266 1.00 85.06 88 LEU A C 1
ATOM 713 O O . LEU A 1 88 ? -21.130 6.776 9.278 1.00 85.06 88 LEU A O 1
ATOM 717 N N . PRO A 1 89 ? -20.151 8.472 8.169 1.00 86.31 89 PRO A N 1
ATOM 718 C CA . PRO A 1 89 ? -19.871 7.669 6.987 1.00 86.31 89 PRO A CA 1
ATOM 719 C C . PRO A 1 89 ? -18.880 6.548 7.318 1.00 86.31 89 PRO A C 1
ATOM 721 O O . PRO A 1 89 ? -17.900 6.755 8.037 1.00 86.31 89 PRO A O 1
ATOM 724 N N . VAL A 1 90 ? -19.112 5.364 6.751 1.00 84.31 90 VAL A N 1
ATOM 725 C CA . VAL A 1 90 ? -18.161 4.253 6.837 1.00 84.31 90 VAL A CA 1
ATOM 726 C C . VAL A 1 90 ? -17.063 4.463 5.804 1.00 84.31 90 VAL A C 1
ATOM 728 O O . VAL A 1 90 ? -17.328 4.569 4.607 1.00 84.31 90 VAL A O 1
ATOM 731 N N . LEU A 1 91 ? -15.822 4.488 6.278 1.00 84.06 91 LEU A N 1
ATOM 732 C CA . LEU A 1 91 ? -14.636 4.561 5.440 1.00 84.06 91 LEU A CA 1
ATOM 733 C C . LEU A 1 91 ? -13.970 3.187 5.333 1.00 84.06 91 LEU A C 1
ATOM 735 O O . LEU A 1 91 ? -13.545 2.616 6.334 1.00 84.06 91 LEU A O 1
ATOM 739 N N . ILE A 1 92 ? -13.805 2.710 4.099 1.00 84.31 92 ILE A N 1
ATOM 740 C CA . ILE A 1 92 ? -12.958 1.564 3.764 1.00 84.31 92 ILE A CA 1
ATOM 741 C C . ILE A 1 92 ? -11.621 2.073 3.211 1.00 84.31 92 ILE A C 1
ATOM 743 O O . ILE A 1 92 ? -11.573 2.681 2.142 1.00 84.31 92 ILE A O 1
ATOM 747 N N . PHE A 1 93 ? -10.537 1.834 3.949 1.00 83.81 93 PHE A N 1
ATOM 748 C CA . PHE A 1 93 ? -9.182 2.227 3.563 1.00 83.81 93 PHE A CA 1
ATOM 749 C C . PHE A 1 93 ? -8.368 1.014 3.108 1.00 83.81 93 PHE A C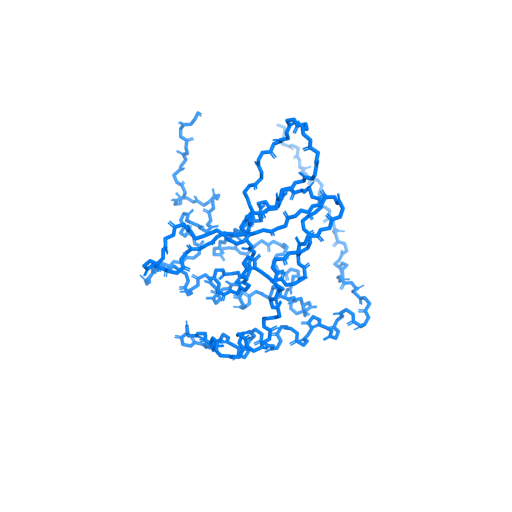 1
ATOM 751 O O . PHE A 1 93 ? -8.317 -0.003 3.800 1.00 83.81 93 PHE A O 1
ATOM 758 N N . PHE A 1 94 ? -7.685 1.158 1.974 1.00 84.19 94 PHE A N 1
ATOM 759 C CA . PHE A 1 94 ? -6.684 0.212 1.493 1.00 84.19 94 PHE A CA 1
ATOM 760 C C . PHE A 1 94 ? -5.322 0.900 1.550 1.00 84.19 94 PHE A C 1
ATOM 762 O O . PHE A 1 94 ? -5.147 1.975 0.975 1.00 84.19 94 PHE A O 1
ATOM 769 N N . HIS A 1 95 ? -4.363 0.305 2.261 1.00 85.50 95 HIS A N 1
ATOM 770 C CA . HIS A 1 95 ? -3.021 0.872 2.349 1.00 85.50 95 HIS A CA 1
ATOM 771 C C . HIS A 1 95 ? -2.307 0.829 0.990 1.00 85.50 95 HIS A C 1
ATOM 773 O O . HIS A 1 95 ? -2.593 -0.017 0.143 1.00 85.50 95 HIS A O 1
ATOM 779 N N . GLY A 1 96 ? -1.344 1.734 0.799 1.00 83.50 96 GLY A N 1
ATOM 780 C CA . GLY A 1 96 ? -0.465 1.735 -0.370 1.00 83.50 96 GLY A CA 1
ATOM 781 C C . GLY A 1 96 ? 0.582 0.615 -0.324 1.00 83.50 96 GLY A C 1
ATOM 782 O O . GLY A 1 96 ? 0.349 -0.464 0.209 1.00 83.50 96 GLY A O 1
ATOM 783 N N . GLY A 1 97 ? 1.778 0.877 -0.855 1.00 83.94 97 GLY A N 1
ATOM 784 C CA . GLY A 1 97 ? 2.883 -0.089 -0.814 1.00 83.94 97 GLY A CA 1
ATOM 785 C C . GLY A 1 97 ? 2.968 -1.006 -2.036 1.00 83.94 97 GLY A C 1
ATOM 786 O O . GLY A 1 97 ? 3.491 -2.113 -1.933 1.00 83.94 97 GLY A O 1
ATOM 787 N N . GLY A 1 98 ? 2.443 -0.578 -3.190 1.00 84.69 98 GLY A N 1
ATOM 788 C CA . GLY A 1 98 ? 2.641 -1.277 -4.469 1.00 84.69 98 GLY A CA 1
ATOM 789 C C . GLY A 1 98 ? 2.187 -2.739 -4.449 1.00 84.69 98 GLY A C 1
ATOM 790 O O . GLY A 1 98 ? 2.859 -3.597 -5.014 1.00 84.69 98 GLY A O 1
ATOM 791 N N . PHE A 1 99 ? 1.103 -3.030 -3.718 1.00 84.81 99 PHE A N 1
ATOM 792 C CA . PHE A 1 99 ? 0.537 -4.374 -3.513 1.00 84.81 99 PHE A CA 1
ATOM 793 C C . PHE A 1 99 ? 1.461 -5.380 -2.802 1.00 84.81 99 PHE A C 1
ATOM 795 O O . PHE A 1 99 ? 1.102 -6.544 -2.631 1.00 84.81 99 PHE A O 1
ATOM 802 N N . SER A 1 100 ? 2.643 -4.944 -2.364 1.00 85.06 100 SER A N 1
ATOM 803 C CA . SER A 1 100 ? 3.676 -5.805 -1.788 1.00 85.06 100 SER A CA 1
ATOM 804 C C . SER A 1 100 ? 4.134 -5.373 -0.400 1.00 85.06 100 SER A C 1
ATOM 806 O O . SER A 1 100 ? 4.769 -6.172 0.283 1.00 85.06 100 SER A O 1
ATOM 808 N N . PHE A 1 101 ? 3.816 -4.166 0.047 1.00 86.62 101 PHE A N 1
ATOM 809 C CA . PHE A 1 101 ? 4.293 -3.616 1.313 1.00 86.62 101 PHE A CA 1
ATOM 810 C C . PHE A 1 101 ? 3.147 -3.094 2.171 1.00 86.62 101 PHE A C 1
ATOM 812 O O . PHE A 1 101 ? 2.062 -2.824 1.660 1.00 86.62 101 PHE A O 1
ATOM 819 N N . LEU A 1 102 ? 3.459 -2.870 3.450 1.00 87.25 102 LEU A N 1
ATOM 820 C CA . LEU A 1 102 ? 2.549 -2.387 4.490 1.00 87.25 102 LEU A CA 1
ATOM 821 C C . LEU A 1 102 ? 1.468 -3.413 4.872 1.00 87.25 102 LEU A C 1
ATOM 823 O O . LEU A 1 102 ? 1.316 -4.464 4.247 1.00 87.25 102 LEU A O 1
ATOM 827 N N . SER A 1 103 ? 0.756 -3.113 5.955 1.00 86.50 103 SER A N 1
ATOM 828 C CA . SER A 1 103 ? -0.340 -3.918 6.491 1.00 86.50 103 SER A CA 1
ATOM 829 C C . SER A 1 103 ? -1.389 -3.013 7.153 1.00 86.50 103 SER A C 1
ATOM 831 O O . SER A 1 103 ? -1.091 -1.849 7.447 1.00 86.50 103 SER A O 1
ATOM 833 N N . PRO A 1 104 ? -2.604 -3.517 7.457 1.00 85.62 104 PRO A N 1
ATOM 834 C CA . PRO A 1 104 ? -3.613 -2.743 8.188 1.00 85.62 104 PRO A CA 1
ATOM 835 C C . PRO A 1 104 ? -3.172 -2.294 9.593 1.00 85.62 104 PRO A C 1
ATOM 837 O O . PRO A 1 104 ? -3.813 -1.426 10.180 1.00 85.62 104 PRO A O 1
ATOM 840 N N . ALA A 1 105 ? -2.093 -2.871 10.136 1.00 87.50 105 ALA A 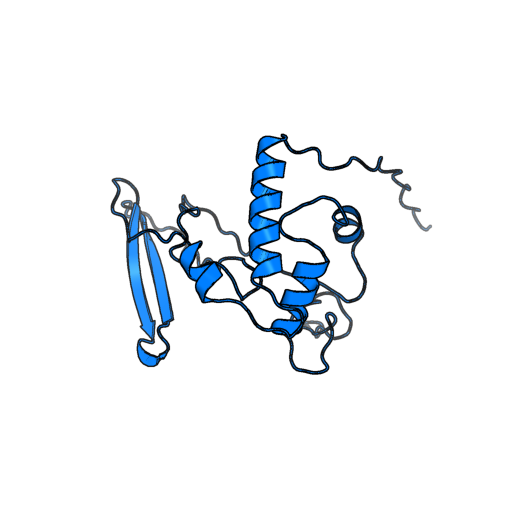N 1
ATOM 841 C CA . ALA A 1 105 ? -1.535 -2.529 11.442 1.00 87.50 105 ALA A CA 1
ATOM 842 C C . ALA A 1 105 ? -0.284 -1.635 11.376 1.00 87.50 105 ALA A C 1
ATOM 844 O O . ALA A 1 105 ? 0.332 -1.399 12.414 1.00 87.50 105 ALA A O 1
ATOM 845 N N . PHE A 1 106 ? 0.111 -1.141 10.198 1.00 85.94 106 PHE A N 1
ATOM 846 C CA . PHE A 1 106 ? 1.325 -0.338 10.051 1.00 85.94 106 PHE A CA 1
ATOM 847 C C . PHE A 1 106 ? 1.280 0.927 10.928 1.00 85.94 106 PHE A C 1
ATOM 849 O O . PHE A 1 106 ? 0.400 1.778 10.787 1.00 85.94 106 PHE A O 1
ATOM 856 N N . ALA A 1 107 ? 2.255 1.060 11.832 1.00 77.75 107 ALA A N 1
ATOM 857 C CA . ALA A 1 107 ? 2.225 1.998 12.958 1.00 77.75 107 ALA A CA 1
ATOM 858 C C . ALA A 1 107 ? 2.181 3.487 12.592 1.00 77.75 107 ALA A C 1
ATOM 860 O O . ALA A 1 107 ? 1.894 4.327 13.441 1.00 77.75 107 ALA A O 1
ATOM 861 N N . TRP A 1 108 ? 2.510 3.823 11.348 1.00 71.94 108 TRP A N 1
ATOM 862 C CA . TRP A 1 108 ? 2.609 5.206 10.888 1.00 71.94 108 TRP A CA 1
ATOM 863 C C . TRP A 1 108 ? 1.258 5.742 10.393 1.00 71.94 108 TRP A C 1
ATOM 865 O O . TRP A 1 108 ? 1.164 6.908 10.015 1.00 71.94 108 TRP A O 1
ATOM 875 N N . PHE A 1 109 ? 0.207 4.913 10.427 1.00 66.25 109 PHE A N 1
ATOM 876 C CA . PHE A 1 109 ? -1.167 5.320 10.161 1.00 66.25 109 PHE A CA 1
ATOM 877 C C . PHE A 1 109 ? -1.987 5.368 11.453 1.00 66.25 109 PHE A C 1
ATOM 879 O O . PHE A 1 109 ? -2.397 4.343 11.997 1.00 66.25 109 PHE A O 1
ATOM 886 N N . THR A 1 110 ? -2.309 6.584 11.893 1.00 61.75 110 THR A N 1
ATOM 887 C CA . THR A 1 110 ? -3.392 6.831 12.852 1.00 61.75 110 THR A CA 1
ATOM 888 C C . THR A 1 110 ? -4.570 7.412 12.083 1.00 61.75 110 THR A C 1
ATOM 890 O O . THR A 1 110 ? -4.467 8.500 11.517 1.00 61.75 110 THR A O 1
ATOM 893 N N . MET A 1 111 ? -5.691 6.690 12.032 1.00 62.06 111 MET A N 1
ATOM 894 C CA . MET A 1 111 ? -6.885 7.169 11.340 1.00 62.06 111 MET A CA 1
ATOM 895 C C . MET A 1 111 ? -7.629 8.171 12.230 1.00 62.06 111 MET A C 1
ATOM 897 O O . MET A 1 111 ? -8.230 7.802 13.233 1.00 62.06 111 MET A O 1
ATOM 901 N N . ILE A 1 112 ? -7.562 9.449 11.857 1.00 56.84 112 ILE A N 1
ATOM 902 C CA . ILE A 1 112 ? -8.257 10.571 12.516 1.00 56.84 112 ILE A CA 1
ATOM 903 C C . ILE A 1 112 ? -9.446 11.095 11.685 1.00 56.84 112 ILE A C 1
ATOM 905 O O . ILE A 1 112 ? -9.950 12.182 11.937 1.00 56.84 112 ILE A O 1
ATOM 909 N N . GLY A 1 113 ? -9.934 10.290 10.730 1.00 54.44 113 GLY A N 1
ATOM 910 C CA . GLY A 1 113 ? -11.162 10.562 9.972 1.00 54.44 113 GLY A CA 1
ATOM 911 C C . GLY A 1 113 ? -10.957 11.199 8.594 1.00 54.44 113 GLY A C 1
ATOM 912 O O . GLY A 1 113 ? -11.455 12.292 8.342 1.00 54.44 113 GLY A O 1
ATOM 913 N N . LEU A 1 114 ? -10.276 10.509 7.671 1.00 51.50 114 LEU A N 1
ATOM 914 C CA . LEU A 1 114 ? -10.234 10.913 6.259 1.00 51.50 114 LEU A CA 1
ATOM 915 C C . LEU A 1 114 ? -10.055 9.715 5.321 1.00 51.50 114 LEU A C 1
ATOM 917 O O . LEU A 1 114 ? -9.257 8.822 5.598 1.00 51.50 114 LEU A O 1
ATOM 921 N N . ILE A 1 115 ? -10.768 9.739 4.190 1.00 46.75 115 ILE A N 1
ATOM 922 C CA . ILE A 1 115 ? -10.639 8.773 3.095 1.00 46.75 115 ILE A CA 1
ATOM 923 C C . ILE A 1 115 ? -9.390 9.088 2.271 1.00 46.75 115 ILE A C 1
ATOM 925 O O . ILE A 1 115 ? -9.319 10.142 1.646 1.00 46.75 115 ILE A O 1
ATOM 929 N N . SER A 1 116 ? -8.446 8.150 2.202 1.00 50.88 116 SER A N 1
ATOM 930 C CA . SER A 1 116 ? -7.471 8.096 1.111 1.00 50.88 116 SER A CA 1
ATOM 931 C C . SER A 1 116 ? -7.710 6.803 0.339 1.00 50.88 116 SER A C 1
ATOM 933 O O . SER A 1 116 ? -7.181 5.749 0.681 1.00 50.88 116 SER A O 1
ATOM 935 N N . ILE A 1 117 ? -8.561 6.863 -0.687 1.00 56.84 117 ILE A N 1
ATOM 936 C CA . ILE A 1 117 ? -8.410 5.931 -1.803 1.00 56.84 117 ILE A CA 1
ATOM 937 C C . ILE A 1 117 ? -7.195 6.490 -2.524 1.00 56.84 117 ILE A C 1
ATOM 939 O O . ILE A 1 117 ? -7.285 7.573 -3.095 1.00 56.84 117 ILE A O 1
ATOM 943 N N . GLN A 1 118 ? -6.049 5.829 -2.400 1.00 63.03 118 GLN A N 1
ATOM 944 C CA . GLN A 1 118 ? -4.849 6.223 -3.123 1.00 63.03 118 GLN A CA 1
ATOM 945 C C . GLN A 1 118 ? -4.832 5.422 -4.424 1.00 63.03 118 GLN A C 1
ATOM 947 O O . GLN A 1 118 ? -4.281 4.319 -4.440 1.00 63.03 118 GLN A O 1
ATOM 952 N N . PRO A 1 119 ? -5.489 5.900 -5.499 1.00 69.81 119 PRO A N 1
ATOM 953 C CA . PRO A 1 119 ? -5.393 5.208 -6.760 1.00 69.81 119 PRO A CA 1
ATOM 954 C C . PRO A 1 119 ? -3.930 5.190 -7.189 1.00 69.81 119 PRO A C 1
ATOM 956 O O . PRO A 1 119 ? -3.252 6.221 -7.204 1.00 69.81 119 PRO A O 1
ATOM 959 N N . PHE A 1 120 ? -3.446 4.002 -7.518 1.00 81.69 120 PHE A N 1
ATOM 960 C CA . PHE A 1 120 ? -2.135 3.830 -8.107 1.00 81.69 120 PHE A CA 1
ATOM 961 C C . PHE A 1 120 ? -2.345 3.546 -9.585 1.00 81.69 120 PHE A C 1
ATOM 963 O O . PHE A 1 120 ? -2.780 2.461 -9.955 1.00 81.69 120 PHE A O 1
ATOM 970 N N . PHE A 1 121 ? -2.112 4.563 -10.406 1.00 86.62 121 PHE A N 1
ATOM 971 C CA . PHE A 1 121 ? -2.252 4.484 -11.854 1.00 86.62 121 PHE A CA 1
ATOM 972 C C . PHE A 1 121 ? -0.883 4.564 -12.515 1.00 86.62 121 PHE A C 1
ATOM 974 O O . PHE A 1 121 ? 0.077 5.080 -11.939 1.00 86.62 121 PHE A O 1
ATOM 981 N N . GLY A 1 122 ? -0.808 4.066 -13.739 1.00 87.50 122 GLY A N 1
ATOM 982 C CA . GLY A 1 122 ? 0.377 4.161 -14.572 1.00 87.50 122 GLY A CA 1
ATOM 983 C C . GLY A 1 122 ? 0.020 4.050 -16.045 1.00 87.50 122 GLY A C 1
ATOM 984 O O . GLY A 1 122 ? -1.144 4.111 -16.430 1.00 87.50 122 GLY A O 1
ATOM 985 N N . GLY A 1 123 ? 1.044 3.868 -16.861 1.00 90.62 123 GLY A N 1
ATOM 986 C CA . GLY A 1 123 ? 0.934 3.655 -18.296 1.00 90.62 123 GLY A CA 1
ATOM 987 C C . GLY A 1 123 ? 2.313 3.379 -18.869 1.00 90.62 123 GLY A C 1
ATOM 988 O O . GLY A 1 123 ? 3.323 3.606 -18.189 1.00 90.62 123 GLY A O 1
ATOM 989 N N . GLU A 1 124 ? 2.381 2.856 -20.094 1.00 92.31 124 GLU A N 1
ATOM 990 C CA . GLU A 1 124 ? 3.689 2.713 -20.734 1.00 92.31 124 GLU A CA 1
ATOM 991 C C . GLU A 1 124 ? 4.330 4.074 -21.007 1.00 92.31 124 GLU A C 1
ATOM 993 O O . GLU A 1 124 ? 5.489 4.304 -20.638 1.00 92.31 124 GLU A O 1
ATOM 998 N N . GLU A 1 125 ? 3.545 5.001 -21.557 1.00 91.69 125 GLU A N 1
ATOM 999 C CA . GLU A 1 125 ? 3.942 6.396 -21.690 1.00 91.69 125 GLU A CA 1
ATOM 1000 C C . GLU A 1 125 ? 4.078 7.053 -20.310 1.00 91.69 125 GLU A C 1
ATOM 1002 O O . GLU A 1 125 ? 3.177 6.991 -19.473 1.00 91.69 125 GLU A O 1
ATOM 1007 N N . ARG A 1 126 ? 5.225 7.699 -20.069 1.00 90.56 126 ARG A N 1
ATOM 1008 C CA . ARG A 1 126 ? 5.482 8.404 -18.810 1.00 90.56 126 ARG A CA 1
ATOM 1009 C C . ARG A 1 126 ? 4.830 9.767 -18.808 1.00 90.56 126 ARG A C 1
ATOM 1011 O O . ARG A 1 126 ? 5.060 10.586 -19.696 1.00 90.56 126 ARG A O 1
ATOM 1018 N N . SER A 1 127 ? 4.120 10.054 -17.729 1.00 87.56 127 SER A N 1
ATOM 1019 C CA . SER A 1 127 ? 3.665 11.404 -17.434 1.00 87.56 127 SER A CA 1
ATOM 1020 C C . SER A 1 127 ? 4.848 12.342 -17.158 1.00 87.56 127 SER A C 1
ATOM 1022 O O . SER A 1 127 ? 5.911 11.939 -16.677 1.00 87.56 127 SER A O 1
ATOM 1024 N N . GLN A 1 128 ? 4.648 13.640 -17.394 1.00 86.19 128 GLN A N 1
ATOM 1025 C CA . GLN A 1 128 ? 5.647 14.663 -17.057 1.00 86.19 128 GLN A CA 1
ATOM 1026 C C . GLN A 1 128 ? 5.999 14.658 -15.562 1.00 86.19 128 GLN A C 1
ATOM 1028 O O . GLN A 1 128 ? 7.157 14.853 -15.198 1.00 86.19 128 GLN A O 1
ATOM 1033 N N . SER A 1 129 ? 5.022 14.375 -14.697 1.00 82.12 129 SER A N 1
ATOM 1034 C CA . SER A 1 129 ? 5.239 14.219 -13.258 1.00 82.12 129 SER A CA 1
ATOM 1035 C C . SER A 1 129 ? 6.168 13.051 -12.928 1.00 82.12 129 SER A C 1
ATOM 1037 O O . SER A 1 129 ? 7.050 13.215 -12.096 1.00 82.12 129 SER A O 1
ATOM 1039 N N . GLU A 1 130 ? 6.044 11.898 -13.593 1.00 84.88 130 GLU A N 1
ATOM 1040 C CA . GLU A 1 130 ? 6.964 10.770 -13.376 1.00 84.88 130 GLU A CA 1
ATOM 1041 C C . GLU A 1 130 ? 8.385 11.099 -13.830 1.00 84.88 130 GLU A C 1
ATOM 1043 O O . GLU A 1 130 ? 9.352 10.785 -13.136 1.00 84.88 130 GLU A O 1
ATOM 1048 N N . MET A 1 131 ? 8.521 11.783 -14.968 1.00 86.62 131 MET A N 1
ATOM 1049 C CA . MET A 1 131 ? 9.824 12.194 -15.490 1.00 86.62 131 MET A CA 1
ATOM 1050 C C . MET A 1 131 ? 10.549 13.154 -14.539 1.00 86.62 131 MET A C 1
ATOM 1052 O O . MET A 1 131 ? 11.761 13.048 -14.363 1.00 86.62 131 MET A O 1
ATOM 1056 N N . GLN A 1 132 ? 9.818 14.047 -13.865 1.00 82.94 132 GLN A N 1
ATOM 1057 C CA . GLN A 1 132 ? 10.376 14.944 -12.846 1.00 82.94 132 GLN A CA 1
ATOM 1058 C C . GLN A 1 132 ? 10.849 14.211 -11.581 1.00 82.94 132 GLN A C 1
ATOM 1060 O O . GLN A 1 132 ? 11.709 14.718 -10.859 1.00 82.94 132 GLN A O 1
ATOM 1065 N N . LEU A 1 133 ? 10.323 13.013 -11.308 1.00 76.75 133 LEU A N 1
ATOM 1066 C CA . LEU A 1 133 ? 10.724 12.193 -10.162 1.00 76.75 133 LEU A CA 1
ATOM 1067 C C . LEU A 1 133 ? 12.021 11.413 -10.413 1.00 76.75 133 LEU A C 1
ATOM 1069 O O . LEU A 1 133 ? 12.635 10.927 -9.455 1.00 76.75 133 LEU A O 1
ATOM 1073 N N . VAL A 1 134 ? 12.482 11.305 -11.661 1.00 80.88 134 VAL A N 1
ATOM 1074 C CA . VAL A 1 134 ? 13.725 10.600 -11.996 1.00 80.88 134 VAL A CA 1
ATOM 1075 C C . VAL A 1 134 ? 14.914 11.278 -11.308 1.00 80.88 134 VAL A C 1
ATOM 1077 O O . 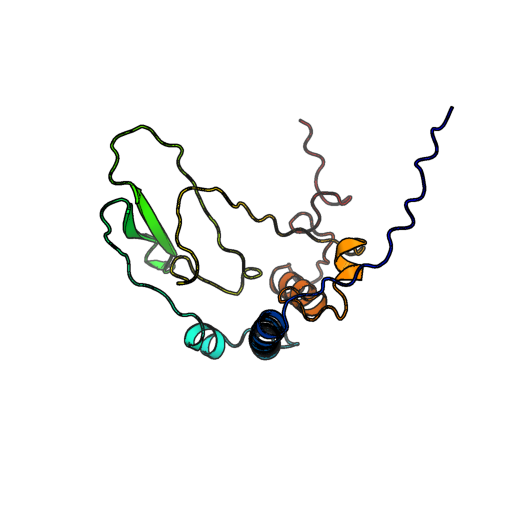VAL A 1 134 ? 15.165 12.470 -11.466 1.00 80.88 134 VAL A O 1
ATOM 1080 N N . GLY A 1 135 ? 15.656 10.514 -10.499 1.00 71.31 135 GLY A N 1
ATOM 1081 C CA . GLY A 1 135 ? 16.802 11.036 -9.744 1.00 71.31 135 GLY A CA 1
ATOM 1082 C C . GLY A 1 135 ? 16.439 12.001 -8.604 1.00 71.31 135 GLY A C 1
ATOM 1083 O O . GLY A 1 135 ? 17.327 12.668 -8.070 1.00 71.31 135 GLY A O 1
ATOM 1084 N N . SER A 1 136 ? 15.159 12.086 -8.217 1.00 70.50 136 SER A N 1
ATOM 1085 C CA . SER A 1 136 ? 14.705 12.900 -7.076 1.00 70.50 136 SER A CA 1
ATOM 1086 C C . SER A 1 136 ? 15.060 12.287 -5.716 1.00 70.50 136 SER A C 1
ATOM 1088 O O . SER A 1 136 ? 15.065 12.990 -4.707 1.00 70.50 136 SER A O 1
ATOM 1090 N N . GLY A 1 137 ? 15.367 10.984 -5.686 1.00 66.88 137 GLY A N 1
ATOM 1091 C CA . GLY A 1 137 ? 15.598 10.236 -4.451 1.00 66.88 137 GLY A CA 1
ATOM 1092 C C . GLY A 1 137 ? 14.326 10.024 -3.630 1.00 66.88 137 GLY A C 1
ATOM 1093 O O . GLY A 1 137 ? 14.431 9.746 -2.444 1.00 66.88 137 GLY A O 1
ATOM 1094 N N . LEU A 1 138 ? 13.144 10.194 -4.233 1.00 71.50 138 LEU A N 1
ATOM 1095 C CA . LEU A 1 138 ? 11.859 9.936 -3.593 1.00 71.50 138 LEU A CA 1
ATOM 1096 C C . LEU A 1 138 ? 11.574 8.437 -3.425 1.00 71.50 138 LEU A C 1
ATOM 1098 O O . LEU A 1 138 ? 12.093 7.597 -4.158 1.00 71.50 138 LEU A O 1
ATOM 1102 N N . LEU A 1 139 ? 10.716 8.135 -2.447 1.00 70.56 139 LEU A N 1
ATOM 1103 C CA . LEU A 1 139 ? 10.337 6.784 -2.015 1.00 70.56 139 LEU A CA 1
ATOM 1104 C C . LEU A 1 139 ? 9.657 5.951 -3.108 1.00 70.56 139 LEU A C 1
ATOM 1106 O O . LEU A 1 139 ? 9.821 4.737 -3.159 1.00 70.56 139 LEU A O 1
ATOM 1110 N N . VAL A 1 140 ? 8.904 6.606 -3.992 1.00 76.19 140 VAL A N 1
ATOM 1111 C CA . VAL A 1 140 ? 8.234 5.978 -5.136 1.00 76.19 140 VAL A CA 1
ATOM 1112 C C . VAL A 1 140 ? 9.044 6.304 -6.383 1.00 76.19 140 VAL A C 1
ATOM 1114 O O . VAL A 1 140 ? 8.733 7.228 -7.132 1.00 76.19 140 VAL A O 1
ATOM 1117 N N . SER A 1 141 ? 10.157 5.594 -6.551 1.00 82.38 141 SER A N 1
ATOM 1118 C CA . SER A 1 141 ? 10.998 5.749 -7.733 1.00 82.38 141 SER A CA 1
ATOM 1119 C C . SER A 1 141 ? 10.311 5.141 -8.961 1.00 82.38 141 SER A C 1
ATOM 1121 O O . SER A 1 141 ? 9.483 4.229 -8.856 1.00 82.38 141 SER A O 1
ATOM 1123 N N . VAL A 1 142 ? 10.668 5.639 -10.145 1.00 86.81 142 VAL A N 1
ATOM 1124 C CA . VAL A 1 142 ? 10.226 5.060 -11.421 1.00 86.81 142 VAL A CA 1
ATOM 1125 C C . VAL A 1 142 ? 10.577 3.560 -11.511 1.00 86.81 142 VAL A C 1
ATOM 1127 O O . VAL A 1 142 ? 9.659 2.775 -11.747 1.00 86.81 142 VAL A O 1
ATOM 1130 N N . PRO A 1 143 ? 11.824 3.118 -11.230 1.00 87.44 143 PRO A N 1
ATOM 1131 C CA . PRO A 1 143 ? 12.171 1.694 -11.256 1.00 87.44 143 PRO A CA 1
ATOM 1132 C C . PRO A 1 143 ? 11.366 0.832 -10.278 1.00 87.44 143 PRO A C 1
ATOM 1134 O O . PRO A 1 143 ? 10.929 -0.257 -10.644 1.00 87.44 143 PRO A O 1
ATOM 1137 N N . LEU A 1 144 ? 11.135 1.313 -9.051 1.00 87.06 144 LEU A N 1
ATOM 1138 C CA . LEU A 1 144 ? 10.340 0.578 -8.064 1.00 87.06 144 LEU A CA 1
ATOM 1139 C C . LEU A 1 144 ? 8.879 0.452 -8.512 1.00 87.06 144 LEU A C 1
ATOM 1141 O O . LEU A 1 144 ? 8.262 -0.596 -8.343 1.00 87.06 144 LEU A O 1
ATOM 1145 N N . THR A 1 145 ? 8.335 1.505 -9.119 1.00 88.75 145 THR A N 1
ATOM 1146 C CA . THR A 1 145 ? 6.972 1.508 -9.666 1.00 88.75 145 THR A CA 1
ATOM 1147 C C . THR A 1 145 ? 6.824 0.498 -10.800 1.00 88.75 145 THR A C 1
ATOM 1149 O O . THR A 1 145 ? 5.879 -0.288 -10.800 1.00 88.75 145 THR A O 1
ATOM 1152 N N . ASP A 1 146 ? 7.779 0.463 -11.731 1.00 90.38 146 ASP A N 1
ATOM 1153 C CA . ASP A 1 146 ? 7.780 -0.512 -12.826 1.00 90.38 146 ASP A CA 1
ATOM 1154 C C . ASP A 1 146 ? 7.916 -1.938 -12.301 1.00 90.38 146 ASP A C 1
ATOM 1156 O O . ASP A 1 146 ? 7.226 -2.845 -12.763 1.00 90.38 146 ASP A O 1
ATOM 1160 N N . TRP A 1 147 ? 8.775 -2.133 -11.298 1.00 91.50 147 TRP A N 1
ATOM 1161 C CA . TRP A 1 147 ? 8.919 -3.412 -10.624 1.00 91.50 147 TRP A CA 1
ATOM 1162 C C . TRP A 1 147 ? 7.589 -3.870 -10.009 1.00 91.50 147 TRP A C 1
ATOM 1164 O O . TRP A 1 147 ? 7.175 -5.005 -10.240 1.00 91.50 147 TRP A O 1
ATOM 1174 N N . CYS A 1 148 ? 6.882 -2.987 -9.292 1.00 91.00 148 CYS A N 1
ATOM 1175 C CA . CYS A 1 148 ? 5.581 -3.298 -8.695 1.00 91.00 148 CYS A CA 1
ATOM 1176 C C . CYS A 1 148 ? 4.552 -3.692 -9.760 1.00 91.00 148 CYS A C 1
ATOM 1178 O O . CYS A 1 148 ? 3.826 -4.669 -9.573 1.00 91.00 148 CYS A O 1
ATOM 1180 N N . TRP A 1 149 ? 4.509 -2.982 -10.892 1.00 91.44 149 TRP A N 1
ATOM 1181 C CA . TRP A 1 149 ? 3.602 -3.329 -11.985 1.00 91.44 149 TRP A CA 1
ATOM 1182 C C . TRP A 1 149 ? 3.941 -4.668 -12.628 1.00 91.44 149 TRP A C 1
ATOM 1184 O O . TRP A 1 149 ? 3.047 -5.487 -12.820 1.00 91.44 149 TRP A O 1
ATOM 1194 N N . ASN A 1 150 ? 5.219 -4.931 -12.886 1.00 90.94 150 ASN A N 1
ATOM 1195 C CA . ASN A 1 150 ? 5.665 -6.207 -13.441 1.00 90.94 150 ASN A CA 1
ATOM 1196 C C . ASN A 1 150 ? 5.382 -7.386 -12.499 1.00 90.94 150 ASN A C 1
ATOM 1198 O O . ASN A 1 150 ? 5.078 -8.478 -12.967 1.00 90.94 150 ASN A O 1
ATOM 1202 N N . ALA A 1 151 ? 5.469 -7.176 -11.183 1.00 89.38 151 ALA A N 1
ATOM 1203 C CA . ALA A 1 151 ? 5.148 -8.200 -10.192 1.00 89.38 151 ALA A CA 1
ATOM 1204 C C . ALA A 1 151 ? 3.634 -8.448 -10.054 1.00 89.38 151 ALA A C 1
ATOM 1206 O O . ALA A 1 151 ? 3.225 -9.554 -9.705 1.00 89.38 151 ALA A O 1
ATOM 1207 N N . TYR A 1 152 ? 2.808 -7.425 -10.292 1.00 89.69 152 TYR A N 1
ATOM 1208 C CA . TYR A 1 152 ? 1.352 -7.500 -10.154 1.00 89.69 152 TYR A CA 1
ATOM 1209 C C . TYR A 1 152 ? 0.649 -8.030 -11.411 1.00 89.69 152 TYR A C 1
ATOM 1211 O O . TYR A 1 152 ? -0.348 -8.746 -11.312 1.00 89.69 152 TYR A O 1
ATOM 1219 N N . LEU A 1 153 ? 1.131 -7.652 -12.594 1.00 91.50 153 LEU A N 1
ATOM 1220 C CA . LEU A 1 153 ? 0.442 -7.926 -13.848 1.00 91.50 153 LEU A CA 1
ATOM 1221 C C . LEU A 1 153 ? 0.626 -9.368 -14.343 1.00 91.50 153 LEU A C 1
ATOM 1223 O O . LEU A 1 153 ? 1.650 -9.997 -14.069 1.00 91.50 153 LEU A O 1
ATOM 1227 N N . PRO A 1 154 ? -0.339 -9.902 -15.121 1.00 92.06 154 PRO A N 1
ATOM 1228 C CA . PRO A 1 154 ? -0.180 -11.198 -15.769 1.00 92.06 154 PRO A CA 1
ATOM 1229 C C . PRO A 1 154 ? 1.060 -11.231 -16.667 1.00 92.06 154 PRO A C 1
ATOM 1231 O O . PRO A 1 154 ? 1.376 -10.248 -17.341 1.00 92.06 154 PRO A O 1
ATOM 1234 N N . LEU A 1 155 ? 1.723 -12.387 -16.740 1.00 90.38 155 LEU A N 1
ATOM 1235 C CA . LEU A 1 155 ? 2.901 -12.567 -17.587 1.00 90.38 155 LEU A CA 1
ATOM 1236 C C . LEU A 1 155 ? 2.597 -12.177 -19.046 1.00 90.38 155 LEU A C 1
ATOM 1238 O O . LEU A 1 155 ? 1.595 -12.607 -19.612 1.00 90.38 155 LEU A O 1
ATOM 1242 N N . GLY A 1 156 ? 3.467 -11.360 -19.644 1.00 90.19 156 GLY A N 1
ATOM 1243 C CA . GLY A 1 156 ? 3.293 -10.836 -21.005 1.00 90.19 156 GLY A CA 1
ATOM 1244 C C . GLY A 1 156 ? 2.412 -9.585 -21.107 1.00 90.19 156 GLY A C 1
ATOM 1245 O O . GLY A 1 156 ? 2.303 -9.014 -22.190 1.00 90.19 156 GLY A O 1
ATOM 1246 N N . SER A 1 157 ? 1.815 -9.129 -20.002 1.00 92.69 157 SER A N 1
ATOM 1247 C CA . SER A 1 157 ? 1.149 -7.825 -19.945 1.00 92.69 157 SER A CA 1
ATOM 1248 C C . SER A 1 157 ? 2.158 -6.694 -19.761 1.00 92.69 157 SER A C 1
ATOM 1250 O O . SER A 1 157 ? 3.255 -6.889 -19.244 1.00 92.69 157 SER A O 1
ATOM 1252 N N . ASN A 1 158 ? 1.751 -5.495 -20.162 1.00 93.44 158 ASN A N 1
ATOM 1253 C CA . ASN A 1 158 ? 2.482 -4.251 -19.955 1.00 93.44 158 ASN A CA 1
ATOM 1254 C C . ASN A 1 158 ? 1.610 -3.257 -19.166 1.00 93.44 158 ASN A C 1
ATOM 1256 O O . ASN A 1 158 ? 0.452 -3.544 -18.850 1.00 93.44 158 ASN A O 1
ATOM 1260 N N . ARG A 1 159 ? 2.140 -2.078 -18.846 1.00 92.62 159 ARG A N 1
ATOM 1261 C CA . ARG A 1 159 ? 1.471 -1.071 -18.006 1.00 92.62 159 ARG A CA 1
ATOM 1262 C C . ARG A 1 159 ? 0.287 -0.376 -18.681 1.00 92.62 159 ARG A C 1
ATOM 1264 O O . ARG A 1 159 ? -0.418 0.363 -18.012 1.00 92.62 159 ARG A O 1
ATOM 1271 N N . ASP A 1 160 ? -0.003 -0.677 -19.946 1.00 93.06 160 ASP A N 1
ATOM 1272 C CA . ASP A 1 160 ? -1.263 -0.288 -20.600 1.00 93.06 160 ASP A CA 1
ATOM 1273 C C . ASP A 1 160 ? -2.410 -1.271 -20.333 1.00 93.06 160 ASP A C 1
ATOM 1275 O O . ASP A 1 160 ? -3.490 -1.159 -20.909 1.00 93.06 160 ASP A O 1
ATOM 1279 N N . HIS A 1 161 ? -2.202 -2.265 -19.470 1.00 91.25 161 HIS A N 1
ATOM 1280 C CA . HIS A 1 161 ? -3.278 -3.116 -18.978 1.00 91.25 161 HIS A CA 1
ATOM 1281 C C . HIS A 1 161 ? -4.360 -2.277 -18.267 1.00 91.25 161 HIS A C 1
ATOM 1283 O O . HIS A 1 161 ? -4.041 -1.360 -17.511 1.00 91.25 161 HIS A O 1
ATOM 1289 N N . ALA A 1 162 ? -5.641 -2.628 -18.439 1.00 89.31 162 ALA A N 1
ATOM 1290 C CA . ALA A 1 162 ? -6.787 -1.864 -17.917 1.00 89.31 162 ALA A CA 1
ATOM 1291 C C . ALA A 1 162 ? -6.789 -1.677 -16.383 1.00 89.31 162 ALA A C 1
ATOM 1293 O O . ALA A 1 162 ? -7.409 -0.758 -15.861 1.00 89.31 162 ALA A O 1
ATOM 1294 N N . ALA A 1 163 ? -6.081 -2.543 -15.654 1.00 86.56 163 ALA A N 1
ATOM 1295 C CA . ALA A 1 163 ? -5.895 -2.423 -14.204 1.00 86.56 163 ALA A CA 1
ATOM 1296 C C . ALA A 1 163 ? -4.897 -1.318 -13.788 1.00 86.56 163 ALA A C 1
ATOM 1298 O O . ALA A 1 163 ? -4.826 -0.986 -12.610 1.00 86.56 163 ALA A O 1
ATOM 1299 N N . VAL A 1 164 ? -4.110 -0.788 -14.730 1.00 88.94 164 VAL A N 1
ATOM 1300 C CA . VAL A 1 164 ? -3.010 0.167 -14.493 1.00 88.94 164 VAL A CA 1
ATOM 1301 C C . VAL A 1 164 ? -3.286 1.496 -15.175 1.00 88.94 164 VAL A C 1
ATOM 1303 O O . VAL A 1 164 ? -3.238 2.544 -14.529 1.00 88.94 164 VAL A O 1
ATOM 1306 N N . ASN A 1 165 ? -3.597 1.442 -16.471 1.00 90.25 165 ASN A N 1
ATOM 1307 C CA . ASN A 1 165 ? -3.842 2.609 -17.304 1.00 90.25 165 ASN A CA 1
ATOM 1308 C C . ASN A 1 165 ? -5.342 2.772 -17.549 1.00 90.25 165 ASN A C 1
ATOM 1310 O O . ASN A 1 165 ? -5.892 2.256 -18.521 1.00 90.25 165 ASN A O 1
ATOM 1314 N N . VAL A 1 166 ? -6.003 3.503 -16.650 1.00 86.31 166 VAL A N 1
ATOM 1315 C CA . VAL A 1 166 ? -7.454 3.754 -16.714 1.00 86.31 166 VAL A CA 1
ATOM 1316 C C . VAL A 1 166 ? -7.863 4.763 -17.792 1.00 86.31 166 VAL A C 1
ATOM 1318 O O . VAL A 1 166 ? -9.049 4.955 -18.038 1.00 86.31 166 VAL A O 1
ATOM 1321 N N . SER A 1 167 ? -6.886 5.396 -18.440 1.00 84.88 167 SER A N 1
ATOM 1322 C CA . SER A 1 167 ? -7.096 6.352 -19.533 1.00 84.88 167 SER A CA 1
ATOM 1323 C C . SER A 1 167 ? -6.652 5.797 -20.891 1.00 84.88 167 SER A C 1
ATOM 1325 O O . SER A 1 167 ? -6.744 6.502 -21.894 1.00 84.88 167 SER A O 1
ATOM 1327 N N . GLY A 1 168 ? -6.118 4.573 -20.928 1.00 81.44 168 GLY A N 1
ATOM 1328 C CA . GLY A 1 168 ? -5.557 3.955 -22.126 1.00 81.44 168 GLY A CA 1
ATOM 1329 C C . GLY A 1 168 ? -6.607 3.247 -22.978 1.00 81.44 168 GLY A C 1
ATOM 1330 O O . GLY A 1 168 ? -7.687 2.906 -22.506 1.00 81.44 168 GLY A O 1
ATOM 1331 N N . GLU A 1 169 ? -6.260 2.947 -24.230 1.00 82.38 169 GLU A N 1
ATOM 1332 C CA . GLU A 1 169 ? -7.163 2.320 -25.215 1.00 82.38 169 GLU A CA 1
ATOM 1333 C C . GLU A 1 169 ? -7.738 0.966 -24.769 1.00 82.38 169 GLU A C 1
ATOM 1335 O O . GLU A 1 169 ? -8.796 0.543 -25.229 1.00 82.38 169 GLU A O 1
ATOM 1340 N N . ARG A 1 170 ? -7.028 0.267 -23.876 1.00 80.88 170 ARG A N 1
ATOM 1341 C CA . ARG A 1 170 ? -7.443 -1.033 -23.333 1.00 80.88 170 ARG A CA 1
ATOM 1342 C C . ARG A 1 170 ? -8.383 -0.909 -22.140 1.00 80.88 170 ARG A C 1
ATOM 1344 O O . ARG A 1 170 ? -8.927 -1.926 -21.710 1.00 80.88 170 ARG A O 1
ATOM 1351 N N . PHE A 1 171 ? -8.559 0.290 -21.586 1.00 77.19 171 PHE A N 1
ATOM 1352 C CA . PHE A 1 171 ? -9.581 0.518 -20.582 1.00 77.19 171 PHE A CA 1
ATOM 1353 C C . PHE A 1 171 ? -10.937 0.562 -21.291 1.00 77.19 171 PHE A C 1
ATOM 1355 O O . PHE A 1 171 ? -11.129 1.396 -22.179 1.00 77.19 171 PHE A O 1
ATOM 1362 N N . PRO A 1 172 ? -11.881 -0.337 -20.962 1.00 72.00 172 PRO A N 1
ATOM 1363 C CA . PRO A 1 172 ? -13.188 -0.304 -21.591 1.00 72.00 172 PRO A CA 1
ATOM 1364 C C . PRO A 1 172 ? -13.833 1.039 -21.258 1.00 72.00 172 PRO A C 1
ATOM 1366 O O . PRO A 1 172 ? -14.032 1.357 -20.084 1.00 72.00 172 PRO A O 1
ATOM 1369 N N . ALA A 1 173 ? -14.146 1.833 -22.285 1.00 60.97 173 ALA A N 1
ATOM 1370 C CA . ALA A 1 173 ? -14.978 3.010 -22.112 1.00 60.97 173 ALA A CA 1
ATOM 1371 C C . ALA A 1 173 ? -16.281 2.531 -21.468 1.00 60.97 173 ALA A C 1
ATOM 1373 O O . ALA A 1 173 ? -17.062 1.802 -22.084 1.00 60.97 173 ALA A O 1
ATOM 1374 N N . LEU A 1 174 ? -16.475 2.871 -20.197 1.00 56.22 174 LEU A N 1
ATOM 1375 C CA . LEU A 1 174 ? -17.758 2.681 -19.552 1.00 56.22 174 LEU A CA 1
ATOM 1376 C C . LEU A 1 174 ? -18.748 3.528 -20.355 1.00 56.22 174 LEU A C 1
ATOM 1378 O O . LEU A 1 174 ? -18.673 4.754 -20.330 1.00 56.22 174 LEU A O 1
ATOM 1382 N N . LEU A 1 175 ? -19.626 2.867 -21.114 1.00 46.84 175 LEU A N 1
ATOM 1383 C CA . LEU A 1 175 ? -20.866 3.458 -21.605 1.00 46.84 175 LEU A CA 1
ATOM 1384 C C . LEU A 1 175 ? -21.710 3.771 -20.361 1.00 46.84 175 LEU A C 1
ATOM 1386 O O . LEU A 1 175 ? -22.494 2.936 -19.914 1.00 46.84 175 LEU A O 1
ATOM 1390 N N . LEU A 1 176 ? -21.456 4.929 -19.756 1.00 44.72 176 LEU A N 1
ATOM 1391 C CA . LEU A 1 176 ? -22.339 5.592 -18.803 1.00 44.72 176 LEU A CA 1
ATOM 1392 C C . LEU A 1 176 ? -23.021 6.756 -19.516 1.00 44.72 176 LEU A C 1
ATOM 1394 O O . LEU A 1 176 ? -22.304 7.505 -20.219 1.00 44.72 176 LEU A O 1
#

InterPro domains:
  IPR029058 Alpha/Beta hydrolase fold [G3DSA:3.40.50.1820] (7-110)
  IPR029058 Alpha/Beta hydrolase fold [G3DSA:3.40.50.1820] (111-176)
  IPR029058 Alpha/Beta hydrolase fold [SSF53474] (40-166)
  IPR050466 Diverse Carboxylesterases and Gibberellin Receptors [PTHR23024] (44-107)

Radius of gyration: 20.1 Å; chains: 1; bounding box: 42×50×58 Å

Sequence (176 aa):
MILERPRHHGKNERLTFHWAVRLVVSMVSAVFDNACRLNGTVNRRLIHFLDYQTPPISTTSVTSTDISINATRNLWIRLYSPSNNQLLPVLIFFHGGGFSFLSPAFAWFTMIGLISIQPFFGGEERSQSEMQLVGSGLLVSVPLTDWCWNAYLPLGSNRDHAAVNVSGERFPALLL

Secondary structure (DSSP, 8-state):
---PPP------------HHHHHHHHHHHHHHHHHB-TTS-B-HHHHHHH--BPPP-B-SSEEEEEEEEEGGGTEEEEEEEES--S--PPP-----STTTS--TTBTT---SS----------SSPPHHHHHHTTS--SS-HHHHHHHHHHHSPTT--TTSTTT-TTSTTS-----

pLDDT: mean 80.69, std 14.7, range [37.38, 96.75]

Organism: NCBI:txid47600

Foldseek 3Di:
DDPDDDPPPPDLPQPDDDVVVLVVLLVLLVLLVVQQDPVLHGPVVSQVVVQDFDDWDDDQFKTWDWAAPDVVVSDIAIDIDTPDPDDDDDEDADDDDLVRHYDNRRPVDDCPDDHDPPDAADAPDDDPVLVSQAVSSGNDHPVSNQSSCCSPDDPPDDCLDCSHHVPHPNNPDPPD